Protein AF-A0A1B6MJL2-F1 (afdb_monomer_lite)

Sequence (147 aa):
KLTWITDMADVYVTDCSVHLECLQKFVDDYKNCNVEVVRLCEKICDTPLIDIPLHDPFMLKELVHAMADYRYSTTKQLVEYYNQIFKYLVVVYEGFETNMSAMKTHWLLYVEKMDRLVEEAFRLCVKCSLQRLLEHLVGDGTAGPTP

Secondary structure (DSSP, 8-state):
--HHHHHHHHHHHHHHHHHHHHHHHHHHHHHHHHHHHHHHHHHHHT--S-----SS---HHHHHHHHHHHHHHHHHHHHHHHHHHHHHHHHHHHHHHTTHHHHHHHHHHHHHHHHHHHHHHHHHHHHHHHHHHHHHHH--S------

Foldseek 3Di:
DCVVVVVVVVVVVVVVVVVVVLVVVLVVLLVVLVVLLLVLLVVLLVQALADQPPPDDDDPVRRVVVSVVSNVVSVVVNVVSVVSNVVSLVSNCVSCVVVCVVCVVVNVVVVVVSVVSNVVSNVSNHVVNVVVVVCVVVDPVPPDPDD

Organism: NCBI:txid36148

pLDDT: mean 88.63, std 13.62, range [41.16, 98.56]

Structure (mmCIF, N/CA/C/O backbone):
data_AF-A0A1B6MJL2-F1
#
_entry.id   AF-A0A1B6MJL2-F1
#
loop_
_atom_site.group_PDB
_atom_site.id
_atom_site.type_symbol
_atom_site.label_atom_id
_atom_site.label_alt_id
_atom_site.label_comp_id
_atom_site.label_asym_id
_atom_site.label_entity_id
_atom_site.label_seq_id
_atom_site.pdbx_PDB_ins_code
_atom_site.Cartn_x
_atom_site.Cartn_y
_atom_site.Cartn_z
_atom_site.occupancy
_atom_site.B_iso_or_equiv
_atom_site.auth_seq_id
_atom_site.auth_comp_id
_atom_site.auth_asym_id
_atom_site.auth_atom_id
_atom_site.pdbx_PDB_model_num
ATOM 1 N N . LYS A 1 1 ? 40.174 -10.943 -43.970 1.00 44.59 1 LYS A N 1
ATOM 2 C CA . LYS A 1 1 ? 39.721 -9.550 -43.730 1.00 44.59 1 LYS A CA 1
ATOM 3 C C . LYS A 1 1 ? 38.207 -9.568 -43.540 1.00 44.59 1 LYS A C 1
ATOM 5 O O . LYS A 1 1 ? 37.500 -9.599 -44.534 1.00 44.59 1 LYS A O 1
ATOM 10 N N . LEU A 1 2 ? 37.746 -9.646 -42.288 1.00 47.28 2 LEU A N 1
ATOM 11 C CA . LEU A 1 2 ? 36.332 -9.502 -41.887 1.00 47.28 2 LEU A CA 1
ATOM 12 C C . LEU A 1 2 ? 36.188 -9.152 -40.386 1.00 47.28 2 LEU A C 1
ATOM 14 O O . LEU A 1 2 ? 35.103 -9.239 -39.839 1.00 47.28 2 LEU A O 1
ATOM 18 N N . THR A 1 3 ? 37.273 -8.739 -39.721 1.00 53.91 3 THR A N 1
ATOM 19 C CA . THR A 1 3 ? 37.329 -8.499 -38.267 1.00 53.91 3 THR A CA 1
ATOM 20 C C . THR A 1 3 ? 36.527 -7.275 -37.814 1.00 53.91 3 THR A C 1
ATOM 22 O O . THR A 1 3 ? 35.902 -7.320 -36.769 1.00 53.91 3 THR A O 1
ATOM 25 N N . TRP A 1 4 ? 36.420 -6.232 -38.644 1.00 54.72 4 TRP A N 1
ATOM 26 C CA . TRP A 1 4 ? 35.664 -5.013 -38.309 1.00 54.72 4 TRP A CA 1
ATOM 27 C C . TRP A 1 4 ? 34.157 -5.223 -38.104 1.00 54.72 4 TRP A C 1
ATOM 29 O O . TRP A 1 4 ? 33.531 -4.457 -37.381 1.00 54.72 4 TRP A O 1
ATOM 39 N N . ILE A 1 5 ? 33.565 -6.227 -38.756 1.00 61.16 5 ILE A N 1
ATOM 40 C CA . ILE A 1 5 ? 32.131 -6.523 -38.618 1.00 61.16 5 ILE A CA 1
ATOM 41 C C . ILE A 1 5 ? 31.890 -7.342 -37.346 1.00 61.16 5 ILE A C 1
ATOM 43 O O . ILE A 1 5 ? 30.883 -7.134 -36.679 1.00 61.16 5 ILE A O 1
ATOM 47 N N . THR A 1 6 ? 32.828 -8.220 -36.983 1.00 63.03 6 THR A N 1
ATOM 48 C CA . THR A 1 6 ? 32.760 -9.024 -35.758 1.00 63.03 6 THR A CA 1
ATOM 49 C C . THR A 1 6 ? 32.986 -8.170 -34.512 1.00 63.03 6 THR A C 1
ATOM 51 O O . THR A 1 6 ? 32.180 -8.241 -33.596 1.00 63.03 6 THR A O 1
ATOM 54 N N . ASP A 1 7 ? 33.982 -7.277 -34.522 1.00 68.25 7 ASP A N 1
ATOM 55 C CA . ASP A 1 7 ? 34.266 -6.388 -33.384 1.00 68.25 7 ASP A CA 1
ATOM 56 C C . ASP A 1 7 ? 33.087 -5.430 -33.106 1.00 68.25 7 ASP A C 1
ATOM 58 O O . ASP A 1 7 ? 32.719 -5.188 -31.959 1.00 68.25 7 ASP A O 1
ATOM 62 N N . MET A 1 8 ? 32.438 -4.919 -34.160 1.00 74.44 8 MET A N 1
ATOM 63 C CA . MET A 1 8 ? 31.222 -4.102 -34.033 1.00 74.44 8 MET A CA 1
ATOM 64 C C . MET A 1 8 ? 30.004 -4.918 -33.576 1.00 74.44 8 MET A C 1
ATOM 66 O O . MET A 1 8 ? 29.163 -4.401 -32.841 1.00 74.44 8 MET A O 1
ATOM 70 N N . ALA A 1 9 ? 29.899 -6.182 -33.994 1.00 81.50 9 ALA A N 1
ATOM 71 C CA . ALA A 1 9 ? 28.837 -7.077 -33.547 1.00 81.50 9 ALA A CA 1
ATOM 72 C C . ALA A 1 9 ? 28.992 -7.443 -32.062 1.00 81.50 9 ALA A C 1
ATOM 74 O O . ALA A 1 9 ? 28.003 -7.413 -31.336 1.00 81.50 9 ALA A O 1
ATOM 75 N N . ASP A 1 10 ? 30.211 -7.707 -31.592 1.00 84.25 10 ASP A N 1
ATOM 76 C CA . ASP A 1 10 ? 30.486 -8.033 -30.188 1.00 84.25 10 ASP A CA 1
ATOM 77 C C . ASP A 1 10 ? 30.196 -6.843 -29.263 1.00 84.25 10 ASP A C 1
ATOM 79 O O . ASP A 1 10 ? 29.585 -7.006 -28.202 1.00 84.25 10 ASP A O 1
ATOM 83 N N . VAL A 1 11 ? 30.553 -5.624 -29.689 1.00 85.75 11 VAL A N 1
ATOM 84 C CA . VAL A 1 11 ? 30.189 -4.388 -28.976 1.00 85.75 11 VAL A CA 1
ATOM 85 C C . VAL A 1 11 ? 28.670 -4.218 -28.919 1.00 85.75 11 VAL A C 1
ATOM 87 O O . VAL A 1 11 ? 28.133 -3.944 -27.849 1.00 85.75 11 VAL A O 1
ATOM 90 N N . TYR A 1 12 ? 27.962 -4.440 -30.030 1.00 86.75 12 TYR A N 1
ATOM 91 C CA . TYR A 1 12 ? 26.499 -4.357 -30.066 1.00 86.75 12 TYR A CA 1
ATOM 92 C C . TYR A 1 12 ? 25.822 -5.402 -29.166 1.00 86.75 12 TYR A C 1
ATOM 94 O O . TYR A 1 12 ? 24.888 -5.077 -28.435 1.00 86.75 12 TYR A O 1
ATOM 102 N N . VAL A 1 13 ? 26.297 -6.651 -29.181 1.00 90.25 13 VAL A N 1
ATOM 103 C CA . VAL A 1 13 ? 25.781 -7.724 -28.315 1.00 90.25 13 VAL A CA 1
ATOM 104 C C . VAL A 1 13 ? 26.014 -7.390 -26.843 1.00 90.25 13 VAL A C 1
ATOM 106 O O . VAL A 1 13 ? 25.126 -7.609 -26.016 1.00 90.25 13 VAL A O 1
ATOM 109 N N . THR A 1 14 ? 27.175 -6.824 -26.514 1.00 91.81 14 THR A N 1
ATOM 110 C CA . THR A 1 14 ? 27.494 -6.386 -25.150 1.00 91.81 14 THR A CA 1
ATOM 111 C C . THR A 1 14 ? 26.552 -5.269 -24.698 1.00 91.81 14 THR A C 1
ATOM 113 O O . THR A 1 14 ? 25.956 -5.371 -23.629 1.00 91.81 14 THR A O 1
ATOM 116 N N . ASP A 1 15 ? 26.342 -4.250 -25.531 1.00 91.31 15 ASP A N 1
ATOM 117 C CA . ASP A 1 15 ? 25.438 -3.128 -25.245 1.00 91.31 15 ASP A CA 1
ATOM 118 C C . ASP A 1 15 ? 23.978 -3.587 -25.062 1.00 91.31 15 ASP A C 1
ATOM 120 O O . ASP A 1 15 ? 23.309 -3.239 -24.086 1.00 91.31 15 ASP A O 1
ATOM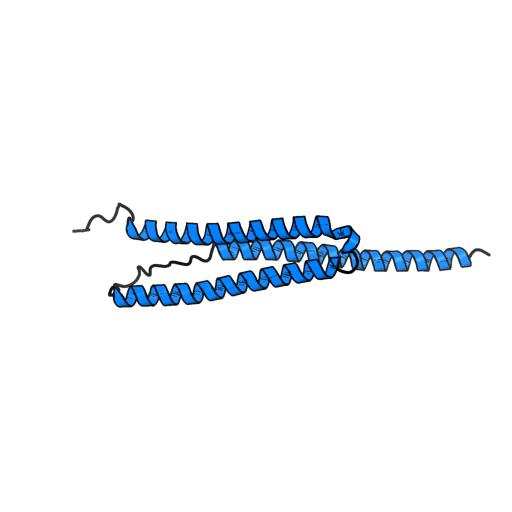 124 N N . CYS A 1 16 ? 23.504 -4.487 -25.930 1.00 92.50 16 CYS A N 1
ATOM 125 C CA . CYS A 1 16 ? 22.192 -5.117 -25.778 1.00 92.50 16 CYS A CA 1
ATOM 126 C C . CYS A 1 16 ? 22.074 -5.904 -24.467 1.00 92.50 16 CYS A C 1
ATOM 128 O O . CYS A 1 16 ? 21.019 -5.882 -23.832 1.00 92.50 16 CYS A O 1
ATOM 130 N N . SER A 1 17 ? 23.141 -6.593 -24.057 1.00 93.44 17 SER A N 1
ATOM 131 C CA . SER A 1 17 ? 23.157 -7.366 -22.812 1.00 93.44 17 SER A CA 1
ATOM 132 C C . SER A 1 17 ? 23.038 -6.448 -21.595 1.00 93.44 17 SER A C 1
ATOM 134 O O . SER A 1 17 ? 22.220 -6.711 -20.718 1.00 93.44 17 SER A O 1
ATOM 136 N N . VAL A 1 18 ? 23.756 -5.320 -21.584 1.00 93.88 18 VAL A N 1
ATOM 137 C CA . VAL A 1 18 ? 23.658 -4.307 -20.518 1.00 93.88 18 VAL A CA 1
ATOM 138 C C . VAL A 1 18 ? 22.243 -3.732 -20.436 1.00 93.88 18 VAL A C 1
ATOM 140 O O . VAL A 1 18 ? 21.663 -3.646 -19.353 1.00 93.88 18 VAL A O 1
ATOM 143 N N . HIS A 1 19 ? 21.641 -3.387 -21.576 1.00 91.31 19 HIS A N 1
ATOM 144 C CA . HIS A 1 19 ? 20.259 -2.910 -21.604 1.00 91.31 19 HIS A CA 1
ATOM 145 C C . HIS A 1 19 ? 19.261 -3.953 -21.091 1.00 91.31 19 HIS A C 1
ATOM 147 O O . HIS A 1 19 ? 18.326 -3.602 -20.366 1.00 91.31 19 HIS A O 1
ATOM 153 N N . LEU A 1 20 ? 19.466 -5.229 -21.429 1.00 93.94 20 LEU A N 1
ATOM 154 C CA . LEU A 1 20 ? 18.629 -6.322 -20.947 1.00 93.94 20 LEU A CA 1
ATOM 155 C C . LEU A 1 20 ? 18.757 -6.505 -19.430 1.00 93.94 20 LEU A C 1
ATOM 157 O O . LEU A 1 20 ? 17.742 -6.674 -18.758 1.00 93.94 20 LEU A O 1
ATOM 161 N N . GLU A 1 21 ? 19.968 -6.419 -18.879 1.00 94.81 21 GLU A N 1
ATOM 162 C CA . GLU A 1 21 ? 20.204 -6.480 -17.432 1.00 94.81 21 GLU A CA 1
ATOM 163 C C . GLU A 1 21 ? 19.521 -5.321 -16.693 1.00 94.81 21 GLU A C 1
ATOM 165 O O . GLU A 1 21 ? 18.851 -5.537 -15.679 1.00 94.81 21 GLU A O 1
ATOM 170 N N . CYS A 1 22 ? 19.619 -4.097 -17.222 1.00 91.38 22 CYS A N 1
ATOM 171 C CA . CYS A 1 22 ? 18.916 -2.938 -16.671 1.00 91.38 22 CYS A CA 1
ATOM 172 C C . CYS A 1 22 ? 17.394 -3.132 -16.682 1.00 91.38 22 CYS A C 1
ATOM 174 O O . CYS A 1 22 ? 16.728 -2.859 -15.680 1.00 91.38 22 CYS A O 1
ATOM 176 N N . LEU A 1 23 ? 16.842 -3.622 -17.797 1.00 91.81 23 LEU A N 1
ATOM 177 C CA . LEU A 1 23 ? 15.412 -3.894 -17.920 1.00 91.81 23 LEU A CA 1
ATOM 178 C C . LEU A 1 23 ? 14.964 -4.991 -16.950 1.00 91.81 23 LEU A C 1
ATOM 180 O O . LEU A 1 23 ? 13.937 -4.837 -16.293 1.00 91.81 23 LEU A O 1
ATOM 184 N N . GLN A 1 24 ? 15.729 -6.077 -16.843 1.00 95.25 24 GLN A N 1
ATOM 185 C CA . GLN A 1 24 ? 15.430 -7.184 -15.940 1.00 95.25 24 GLN A CA 1
ATOM 186 C C . GLN A 1 24 ? 15.365 -6.697 -14.492 1.00 95.25 24 GLN A C 1
ATOM 188 O O . GLN A 1 24 ? 14.366 -6.932 -13.813 1.00 95.25 24 GLN A O 1
ATOM 193 N N . LYS A 1 25 ? 16.373 -5.933 -14.054 1.00 94.50 25 LYS A N 1
ATOM 194 C CA . LYS A 1 25 ? 16.395 -5.338 -12.716 1.00 94.50 25 LYS A CA 1
ATOM 195 C C . LYS A 1 25 ? 15.166 -4.465 -12.464 1.00 94.50 25 LYS A C 1
ATOM 197 O O . LYS A 1 25 ? 14.512 -4.616 -11.439 1.00 94.50 25 LYS A O 1
ATOM 202 N N . PHE A 1 26 ? 14.818 -3.596 -13.413 1.00 93.25 26 PHE A N 1
ATOM 203 C CA . PHE A 1 26 ? 13.639 -2.744 -13.283 1.00 93.25 26 PHE A CA 1
ATOM 204 C C . PHE A 1 26 ? 12.339 -3.555 -13.169 1.00 93.25 26 PHE A C 1
ATOM 206 O O . PHE A 1 26 ? 11.492 -3.259 -12.328 1.00 93.25 26 PHE A O 1
ATOM 213 N N . VAL A 1 27 ? 12.175 -4.594 -13.991 1.00 95.25 27 VAL A N 1
ATOM 214 C CA . VAL A 1 27 ? 10.997 -5.471 -13.946 1.00 95.25 27 VAL A CA 1
ATOM 215 C C . VAL A 1 27 ? 10.895 -6.195 -12.603 1.00 95.25 27 VAL A C 1
ATOM 217 O O . VAL A 1 27 ? 9.788 -6.348 -12.078 1.00 95.25 27 VAL A O 1
ATOM 220 N N . ASP A 1 28 ? 12.021 -6.630 -12.045 1.00 96.88 28 ASP A N 1
ATOM 221 C CA . ASP A 1 28 ? 12.059 -7.287 -10.741 1.00 96.88 28 ASP A CA 1
ATOM 222 C C . ASP A 1 28 ? 11.715 -6.306 -9.613 1.00 96.88 28 ASP A C 1
ATOM 224 O O . ASP A 1 28 ? 10.841 -6.605 -8.797 1.00 96.88 28 ASP A O 1
ATOM 228 N N . ASP A 1 29 ? 12.296 -5.104 -9.618 1.00 95.69 29 ASP A N 1
ATOM 229 C CA . ASP A 1 29 ? 11.982 -4.042 -8.654 1.00 95.69 29 ASP A CA 1
ATOM 230 C C . ASP A 1 29 ? 10.497 -3.650 -8.721 1.00 95.69 29 ASP A C 1
ATOM 232 O O . ASP A 1 29 ? 9.819 -3.586 -7.692 1.00 95.69 29 ASP A O 1
ATOM 236 N N . TYR A 1 30 ? 9.953 -3.482 -9.931 1.00 96.44 30 TYR A N 1
ATOM 237 C CA . TYR A 1 30 ? 8.532 -3.226 -10.158 1.00 96.44 30 TYR A CA 1
ATOM 238 C C . TYR A 1 30 ? 7.656 -4.320 -9.539 1.00 96.44 30 TYR A C 1
ATOM 240 O O . TYR A 1 30 ? 6.730 -4.026 -8.779 1.00 96.44 30 TYR A O 1
ATOM 248 N N . LYS A 1 31 ? 7.930 -5.594 -9.837 1.00 97.44 31 LYS A N 1
ATOM 249 C CA . LYS A 1 31 ? 7.148 -6.722 -9.303 1.00 97.44 31 LYS A CA 1
ATOM 250 C C . LYS A 1 31 ? 7.229 -6.794 -7.782 1.00 97.44 31 LYS A C 1
ATOM 252 O O . LYS A 1 31 ? 6.196 -6.966 -7.136 1.00 97.44 31 LYS A O 1
ATOM 257 N N . ASN A 1 32 ? 8.420 -6.616 -7.220 1.00 97.88 32 ASN A N 1
ATOM 258 C CA . ASN A 1 32 ? 8.634 -6.643 -5.777 1.00 97.88 32 ASN A CA 1
ATOM 259 C C . ASN A 1 32 ? 7.864 -5.517 -5.077 1.00 97.88 32 ASN A C 1
ATOM 261 O O . ASN A 1 32 ? 7.161 -5.781 -4.104 1.00 97.88 32 ASN A O 1
ATOM 265 N N . CYS A 1 33 ? 7.899 -4.294 -5.617 1.00 97.88 33 CYS A N 1
ATOM 266 C CA . CYS A 1 33 ? 7.110 -3.174 -5.096 1.00 97.88 33 CYS A CA 1
ATOM 267 C C . CYS A 1 33 ? 5.610 -3.502 -5.069 1.00 97.88 33 CYS A C 1
ATOM 269 O O . CYS A 1 33 ? 4.945 -3.268 -4.065 1.00 97.88 33 CYS A O 1
ATOM 271 N N . ASN A 1 34 ? 5.076 -4.092 -6.143 1.00 97.69 34 ASN A N 1
ATOM 272 C CA . ASN A 1 34 ? 3.663 -4.478 -6.210 1.00 97.69 34 ASN A CA 1
ATOM 273 C C . ASN A 1 34 ? 3.278 -5.510 -5.141 1.00 97.69 34 ASN A C 1
ATOM 275 O O . ASN A 1 34 ? 2.231 -5.380 -4.509 1.00 97.69 34 ASN A O 1
ATOM 279 N N . VAL A 1 35 ? 4.115 -6.531 -4.940 1.00 98.19 35 VAL A N 1
ATOM 280 C CA . VAL A 1 35 ? 3.887 -7.564 -3.919 1.00 98.19 35 VAL A CA 1
ATOM 281 C C . VAL A 1 35 ? 3.897 -6.953 -2.519 1.00 98.19 35 VAL A C 1
ATOM 283 O O . VAL A 1 35 ? 3.001 -7.232 -1.724 1.00 98.19 35 VAL A O 1
ATOM 286 N N . GLU A 1 36 ? 4.859 -6.078 -2.225 1.00 98.38 36 GLU A N 1
ATOM 287 C CA . GLU A 1 36 ? 4.944 -5.433 -0.913 1.00 98.38 36 GLU A CA 1
ATOM 288 C C . GLU A 1 36 ? 3.777 -4.471 -0.653 1.00 98.38 36 GLU A C 1
ATOM 290 O O . GLU A 1 36 ? 3.263 -4.428 0.465 1.00 98.38 36 GLU A O 1
ATOM 295 N N . VAL A 1 37 ? 3.274 -3.768 -1.675 1.00 98.44 37 VAL A N 1
ATOM 296 C CA . VAL A 1 37 ? 2.056 -2.949 -1.546 1.00 98.44 37 VAL A CA 1
ATOM 297 C C . VAL A 1 37 ? 0.849 -3.808 -1.167 1.00 98.44 37 VAL A C 1
ATOM 299 O O . VAL A 1 37 ? 0.127 -3.457 -0.233 1.00 98.44 37 VAL A O 1
ATOM 302 N N . VAL A 1 38 ? 0.639 -4.947 -1.838 1.00 98.25 38 VAL A N 1
ATOM 303 C CA . VAL A 1 38 ? -0.457 -5.875 -1.501 1.00 98.25 38 VAL A CA 1
ATOM 304 C C . VAL A 1 38 ? -0.308 -6.385 -0.069 1.00 98.25 38 VAL A C 1
ATOM 306 O O . VAL A 1 38 ? -1.261 -6.330 0.704 1.00 98.25 38 VAL A O 1
ATOM 309 N N . ARG A 1 39 ? 0.904 -6.782 0.326 1.00 98.38 39 ARG A N 1
ATOM 310 C CA . ARG A 1 39 ? 1.195 -7.251 1.685 1.00 98.38 39 ARG A CA 1
ATOM 311 C C . ARG A 1 39 ? 0.927 -6.185 2.752 1.00 98.38 39 ARG A C 1
ATOM 313 O O . ARG A 1 39 ? 0.479 -6.500 3.853 1.00 98.38 39 ARG A O 1
ATOM 320 N N . LEU A 1 40 ? 1.222 -4.919 2.465 1.00 98.56 40 LEU A N 1
ATOM 321 C CA . LEU A 1 40 ? 0.900 -3.807 3.362 1.00 98.56 40 LEU A CA 1
ATOM 322 C C . LEU A 1 40 ? -0.611 -3.565 3.442 1.00 98.56 40 LEU A C 1
ATOM 324 O O . LEU A 1 40 ? -1.114 -3.294 4.529 1.00 98.56 40 LEU A O 1
ATOM 328 N N . CYS A 1 41 ? -1.340 -3.724 2.337 1.00 98.50 41 CYS A N 1
ATOM 329 C CA . CYS A 1 41 ? -2.802 -3.659 2.332 1.00 98.50 41 CYS A CA 1
ATOM 330 C C . CYS A 1 41 ? -3.428 -4.776 3.181 1.00 98.50 41 CYS A C 1
ATOM 332 O O . CYS A 1 41 ? -4.325 -4.506 3.974 1.00 98.50 41 CYS A O 1
ATOM 334 N N . GLU A 1 42 ? -2.912 -6.005 3.099 1.00 97.94 42 GLU A N 1
ATOM 335 C CA . GLU A 1 42 ? -3.328 -7.109 3.979 1.00 97.94 42 GLU A CA 1
ATOM 336 C C . GLU A 1 42 ? -3.087 -6.766 5.457 1.00 97.94 42 GLU A C 1
ATOM 338 O O . GLU A 1 42 ? -3.995 -6.882 6.278 1.00 97.94 42 GLU A O 1
ATOM 343 N N . LYS A 1 43 ? -1.908 -6.226 5.795 1.00 98.12 43 LYS A N 1
ATOM 344 C CA . LYS A 1 43 ? -1.622 -5.761 7.164 1.00 98.12 43 LYS A CA 1
ATOM 345 C C . LYS A 1 43 ? -2.583 -4.666 7.627 1.00 98.12 43 LYS A C 1
ATOM 347 O O . LYS A 1 43 ? -2.974 -4.671 8.791 1.00 98.12 43 LYS A O 1
ATOM 352 N N . ILE A 1 44 ? -2.966 -3.733 6.751 1.00 98.38 44 ILE A N 1
ATOM 353 C CA . ILE A 1 44 ? -3.970 -2.703 7.064 1.00 98.38 44 ILE A CA 1
ATOM 354 C C . ILE A 1 44 ? -5.305 -3.367 7.426 1.00 98.38 44 ILE A C 1
ATOM 356 O O . ILE A 1 44 ? -5.868 -3.041 8.471 1.00 98.38 44 ILE A O 1
ATOM 360 N N . CYS A 1 45 ? -5.779 -4.329 6.624 1.00 96.75 45 CYS A N 1
ATOM 361 C CA . CYS A 1 45 ? -7.006 -5.085 6.904 1.00 96.75 45 CYS A CA 1
ATOM 362 C C . CYS A 1 45 ? -6.971 -5.779 8.275 1.00 96.75 45 CYS A C 1
ATOM 364 O O . CYS A 1 45 ? -7.973 -5.772 8.995 1.00 96.75 45 CYS A O 1
ATOM 366 N N . ASP A 1 46 ? -5.816 -6.338 8.641 1.00 95.50 46 ASP A N 1
ATOM 367 C CA . ASP A 1 46 ? -5.614 -7.105 9.874 1.00 95.50 46 ASP A CA 1
ATOM 368 C C . ASP A 1 46 ? -5.344 -6.240 11.117 1.00 95.50 46 ASP A C 1
ATOM 370 O O . ASP A 1 46 ? -5.214 -6.771 12.222 1.00 95.50 46 ASP A O 1
ATOM 374 N N . THR A 1 47 ? -5.288 -4.913 10.970 1.00 96.00 47 THR A N 1
ATOM 375 C CA . THR A 1 47 ? -5.013 -3.976 12.067 1.00 96.00 47 THR A CA 1
ATOM 376 C C . THR A 1 47 ? -6.301 -3.240 12.479 1.00 96.00 47 THR A C 1
ATOM 378 O O . THR A 1 47 ? -6.566 -2.142 11.987 1.00 96.00 47 THR A O 1
ATOM 381 N N . PRO A 1 48 ? -7.144 -3.810 13.360 1.00 92.38 48 PRO A N 1
ATOM 382 C CA . PRO A 1 48 ? -8.404 -3.191 13.773 1.00 92.38 48 PRO A CA 1
ATOM 383 C C . PRO A 1 48 ? -8.174 -1.935 14.628 1.00 92.38 48 PRO A C 1
ATOM 385 O O . PRO A 1 48 ? -7.272 -1.866 15.454 1.00 92.38 48 PRO A O 1
ATOM 388 N N . LEU A 1 49 ? -9.058 -0.952 14.505 1.00 92.75 49 LEU A N 1
ATOM 389 C CA . LEU A 1 49 ? -9.051 0.284 15.296 1.00 92.75 49 LEU A CA 1
ATOM 390 C C . LEU A 1 49 ? -9.688 0.132 16.684 1.00 92.75 49 LEU A C 1
ATOM 392 O O . LEU A 1 49 ? -9.634 1.066 17.487 1.00 92.75 49 LEU A O 1
ATOM 396 N N . ILE A 1 50 ? -10.340 -1.003 16.939 1.00 90.06 50 ILE A N 1
ATOM 397 C CA . ILE A 1 50 ? -11.078 -1.283 18.169 1.00 90.06 50 ILE A CA 1
ATOM 398 C C . ILE A 1 50 ? -10.637 -2.642 18.699 1.00 90.06 50 ILE A C 1
ATOM 400 O O . ILE A 1 50 ? -10.741 -3.646 17.994 1.00 90.06 50 ILE A O 1
ATOM 404 N N . ASP A 1 51 ? -10.203 -2.641 19.952 1.00 84.69 51 ASP A N 1
ATOM 405 C CA . ASP A 1 51 ? -9.953 -3.827 20.757 1.00 84.69 51 ASP A CA 1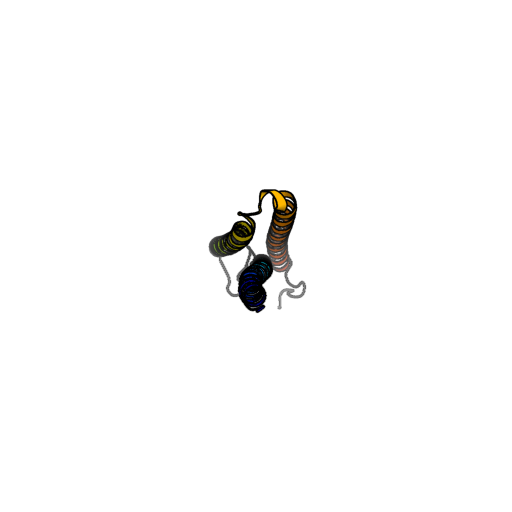
ATOM 406 C C . ASP A 1 51 ? -10.509 -3.569 22.161 1.00 84.69 51 ASP A C 1
ATOM 408 O O . ASP A 1 51 ? -10.314 -2.483 22.720 1.00 84.69 51 ASP A O 1
ATOM 412 N N . ILE A 1 52 ? -11.275 -4.522 22.687 1.00 82.38 52 ILE A N 1
ATOM 413 C CA . ILE A 1 52 ? -11.881 -4.430 24.015 1.00 82.38 52 ILE A CA 1
ATOM 414 C C . ILE A 1 52 ? -11.193 -5.486 24.876 1.00 82.38 52 ILE A C 1
ATOM 416 O O . ILE A 1 52 ? -11.452 -6.676 24.696 1.00 82.38 52 ILE A O 1
ATOM 420 N N . PRO A 1 53 ? -10.323 -5.087 25.818 1.00 74.81 53 PRO A N 1
ATOM 421 C CA . PRO A 1 53 ? -9.670 -6.041 26.696 1.00 74.81 53 PRO A CA 1
ATOM 422 C C . PRO A 1 53 ? -10.719 -6.676 27.619 1.00 74.81 53 PRO A C 1
ATOM 424 O O . PRO A 1 53 ? -11.233 -6.035 28.530 1.00 74.81 53 PRO A O 1
ATOM 427 N N . LEU A 1 54 ? -11.049 -7.946 27.372 1.00 70.31 54 LEU A N 1
ATOM 428 C CA . LEU A 1 54 ? -12.004 -8.728 28.173 1.00 70.31 54 LEU A CA 1
ATOM 429 C C . LEU A 1 54 ? -11.365 -9.397 29.402 1.00 70.31 54 LEU A C 1
ATOM 431 O O . LEU A 1 54 ? -12.043 -10.100 30.146 1.00 70.31 54 LEU A O 1
ATOM 435 N N . HIS A 1 55 ? -10.054 -9.233 29.586 1.00 71.19 55 HIS A N 1
ATOM 436 C CA . HIS A 1 55 ? -9.280 -10.049 30.519 1.00 71.19 55 HIS A CA 1
ATOM 437 C C . HIS A 1 55 ? -9.413 -9.610 31.985 1.00 71.19 55 HIS A C 1
ATOM 439 O O . HIS A 1 55 ? -9.246 -10.441 32.875 1.00 71.19 55 HIS A O 1
ATOM 445 N N . ASP A 1 56 ? -9.747 -8.338 32.226 1.00 68.50 56 ASP A N 1
ATOM 446 C CA . ASP A 1 56 ? -9.867 -7.751 33.559 1.00 68.50 56 ASP A CA 1
ATOM 447 C C . ASP A 1 56 ? -11.140 -6.894 33.670 1.00 68.50 56 ASP A C 1
ATOM 449 O O . ASP A 1 56 ? -11.570 -6.283 32.688 1.00 68.50 56 ASP A O 1
ATOM 453 N N . PRO A 1 57 ? -11.771 -6.817 34.854 1.00 73.94 57 PRO A N 1
ATOM 454 C CA . PRO A 1 57 ? -12.871 -5.892 35.085 1.00 73.94 57 PRO A CA 1
ATOM 455 C C . PRO A 1 57 ? -12.353 -4.448 35.054 1.00 73.94 57 PRO A C 1
ATOM 457 O O . PRO A 1 57 ? -11.604 -4.027 35.932 1.00 73.94 57 PRO A O 1
ATOM 460 N N . PHE A 1 58 ? -12.786 -3.676 34.058 1.00 77.00 58 PHE A N 1
ATOM 461 C CA . PHE A 1 58 ? -12.457 -2.256 33.934 1.00 77.00 58 PHE A CA 1
ATOM 462 C C . PHE A 1 58 ? -13.564 -1.370 34.497 1.00 77.00 58 PHE A C 1
ATOM 464 O O . PHE A 1 58 ? -14.753 -1.591 34.243 1.00 77.00 58 PHE A O 1
ATOM 471 N N . MET A 1 59 ? -13.184 -0.275 35.156 1.00 86.00 59 MET A N 1
ATOM 472 C CA . MET A 1 59 ? -14.104 0.851 35.300 1.00 86.00 59 MET A CA 1
ATOM 473 C C . MET A 1 59 ? -14.310 1.513 33.933 1.00 86.00 59 MET A C 1
ATOM 475 O O . MET A 1 59 ? -13.374 1.636 33.144 1.00 86.00 59 MET A O 1
ATOM 479 N N . LEU A 1 60 ? -15.514 2.029 33.658 1.00 84.44 60 LEU A N 1
ATOM 480 C CA . LEU A 1 60 ? -15.841 2.633 32.355 1.00 84.44 60 LEU A CA 1
ATOM 481 C C . LEU A 1 60 ? -14.813 3.689 31.903 1.00 84.44 60 LEU A C 1
ATOM 483 O O . LEU A 1 60 ? -14.447 3.750 30.732 1.00 84.44 60 LEU A O 1
ATOM 487 N N . LYS A 1 61 ? -14.321 4.511 3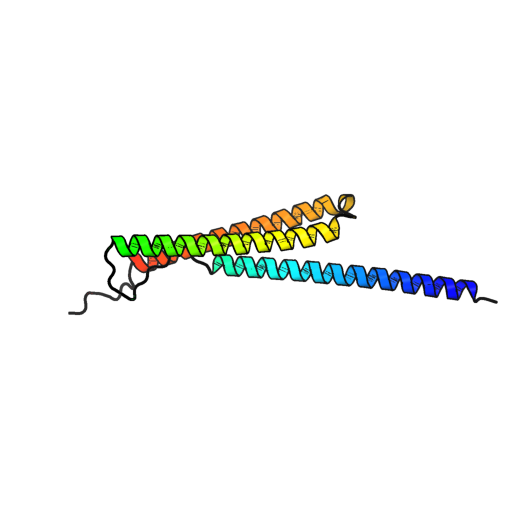2.838 1.00 88.25 61 LYS A N 1
ATOM 488 C CA . LYS A 1 61 ? -13.312 5.542 32.554 1.00 88.25 61 LYS A CA 1
ATOM 489 C C . LYS A 1 61 ? -11.972 4.946 32.101 1.00 88.25 61 LYS A C 1
ATOM 491 O O . LYS A 1 61 ? -11.335 5.509 31.216 1.00 88.25 61 LYS A O 1
ATOM 496 N N . GLU A 1 62 ? -11.558 3.836 32.702 1.00 88.81 62 GLU A N 1
ATOM 497 C CA . GLU A 1 62 ? -10.306 3.141 32.381 1.00 88.81 62 GLU A CA 1
ATOM 498 C C . GLU A 1 62 ? -10.407 2.461 31.018 1.00 88.81 62 GLU A C 1
ATOM 500 O O . GLU A 1 62 ? -9.501 2.599 30.202 1.00 88.81 62 GLU A O 1
ATOM 505 N N . LEU A 1 63 ? -11.554 1.839 30.725 1.00 85.56 63 LEU A N 1
ATOM 506 C CA . LEU A 1 63 ? -11.828 1.237 29.422 1.00 85.56 63 LEU A CA 1
ATOM 507 C C . LEU A 1 63 ? -11.769 2.273 28.291 1.00 85.56 63 LEU A C 1
ATOM 509 O O . LEU A 1 63 ? -11.092 2.058 27.290 1.00 85.56 63 LEU A O 1
ATOM 513 N N . VAL A 1 64 ? -12.434 3.426 28.452 1.00 89.06 64 VAL A N 1
ATOM 514 C CA . VAL A 1 64 ? -12.400 4.495 27.437 1.00 89.06 64 VAL A CA 1
ATOM 515 C C . VAL A 1 64 ? -10.972 4.985 27.197 1.00 89.06 64 VAL A C 1
ATOM 517 O O . VAL A 1 64 ? -10.603 5.246 26.051 1.00 89.06 64 VAL A O 1
ATOM 520 N N . HIS A 1 65 ? -10.167 5.103 28.255 1.00 90.94 65 HIS A N 1
ATOM 521 C CA . HIS A 1 65 ? -8.774 5.518 28.127 1.00 90.94 65 HIS A CA 1
ATOM 522 C C . HIS A 1 65 ? -7.936 4.468 27.387 1.00 90.94 65 HIS A C 1
ATOM 524 O O . HIS A 1 65 ? -7.294 4.808 26.395 1.00 90.94 65 HIS A O 1
ATOM 530 N N . ALA A 1 66 ? -8.034 3.194 27.779 1.00 89.31 66 ALA A N 1
ATOM 531 C CA . ALA A 1 66 ? -7.329 2.091 27.131 1.00 89.31 66 ALA A CA 1
ATOM 532 C C . ALA A 1 66 ? -7.6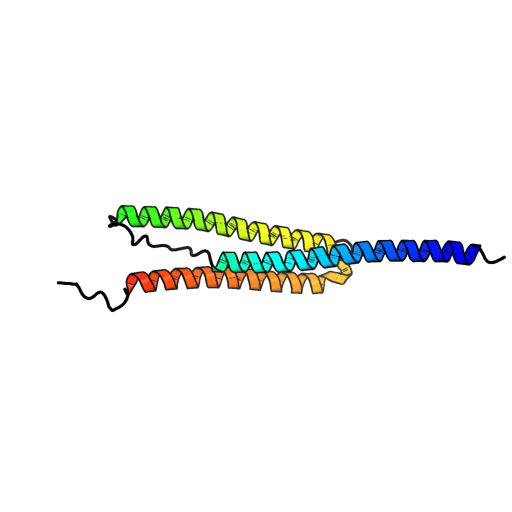83 1.969 25.637 1.00 89.31 66 ALA A C 1
ATOM 534 O O . ALA A 1 66 ? -6.799 1.842 24.793 1.00 89.31 66 ALA A O 1
ATOM 535 N N . MET A 1 67 ? -8.967 2.094 25.284 1.00 89.81 67 MET A N 1
ATOM 536 C CA . MET A 1 67 ? -9.414 2.081 23.886 1.00 89.81 67 MET A CA 1
ATOM 537 C C . MET A 1 67 ? -8.901 3.291 23.093 1.00 89.81 67 MET A C 1
ATOM 539 O O . MET A 1 67 ? -8.621 3.180 21.898 1.00 89.81 67 MET A O 1
ATOM 543 N N . ALA A 1 68 ? -8.792 4.461 23.728 1.00 92.44 68 ALA A N 1
ATOM 544 C CA . ALA A 1 68 ? -8.245 5.651 23.085 1.00 92.44 68 ALA A CA 1
ATOM 545 C C . ALA A 1 68 ? -6.744 5.493 22.799 1.00 92.44 68 ALA A C 1
ATOM 547 O O . ALA A 1 68 ? 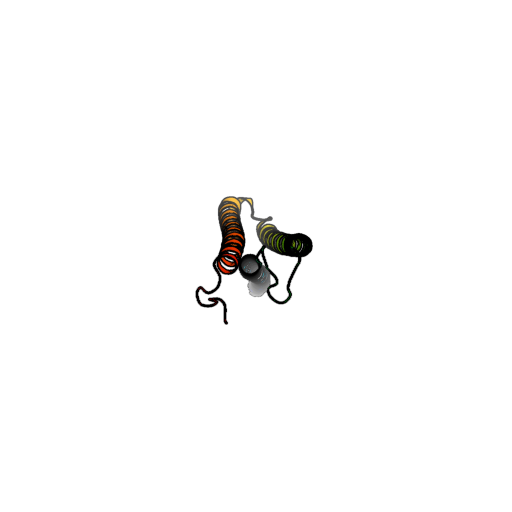-6.308 5.816 21.692 1.00 92.44 68 ALA A O 1
ATOM 548 N N . ASP A 1 69 ? -5.988 4.955 23.756 1.00 93.62 69 ASP A N 1
ATOM 549 C CA . ASP A 1 69 ? -4.554 4.692 23.618 1.00 93.62 69 ASP A CA 1
ATOM 550 C C . ASP A 1 69 ? -4.284 3.617 22.559 1.00 93.62 69 ASP A C 1
ATOM 552 O O . ASP A 1 69 ? -3.442 3.811 21.675 1.00 93.62 69 ASP A O 1
ATOM 556 N N . TYR A 1 70 ? -5.068 2.533 22.574 1.00 93.38 70 TYR A N 1
ATOM 557 C CA . TYR A 1 70 ? -5.045 1.507 21.535 1.00 93.38 70 TYR A CA 1
ATOM 558 C C . TYR A 1 70 ? -5.275 2.125 20.156 1.00 93.38 70 TYR A C 1
ATOM 560 O O . TYR A 1 70 ? -4.405 2.049 19.288 1.00 93.38 70 TYR A O 1
ATOM 568 N N . ARG A 1 71 ? -6.388 2.850 19.972 1.00 94.25 71 ARG A N 1
ATOM 569 C CA . ARG A 1 71 ? -6.713 3.501 18.697 1.00 94.25 71 ARG A CA 1
ATOM 570 C C . ARG A 1 71 ? -5.615 4.458 18.244 1.00 94.25 71 ARG A C 1
ATOM 572 O O . ARG A 1 71 ? -5.324 4.520 17.050 1.00 94.25 71 ARG A O 1
ATOM 579 N N . TYR A 1 72 ? -5.002 5.203 19.161 1.00 95.94 72 TYR A N 1
ATOM 580 C CA . TYR A 1 72 ? -3.898 6.104 18.839 1.00 95.94 72 TYR A CA 1
ATOM 581 C C . TYR A 1 72 ? -2.672 5.344 18.315 1.00 95.94 72 TYR A C 1
ATOM 583 O O . TYR A 1 72 ? -2.135 5.700 17.262 1.00 95.94 72 TYR A O 1
ATOM 591 N N . SER A 1 73 ? -2.252 4.283 19.010 1.00 96.12 73 SER A N 1
ATOM 592 C CA . SER A 1 73 ? -1.125 3.444 18.584 1.00 96.12 73 SER A CA 1
ATOM 593 C C . SER A 1 73 ? -1.388 2.755 17.240 1.00 96.12 73 SER A C 1
ATOM 595 O O . SER A 1 73 ? -0.562 2.857 16.331 1.00 96.12 73 SER A O 1
ATOM 597 N N . THR A 1 74 ? -2.578 2.182 17.056 1.00 96.44 74 THR A N 1
ATOM 598 C CA . THR A 1 74 ? -3.005 1.569 15.797 1.00 96.44 74 THR A CA 1
ATOM 599 C C . THR A 1 74 ? -3.038 2.581 14.655 1.00 96.44 74 THR A C 1
ATOM 601 O O . THR A 1 74 ? -2.538 2.310 13.566 1.00 96.44 74 THR A O 1
ATOM 604 N N . THR A 1 75 ? -3.560 3.787 14.888 1.00 96.81 75 THR A N 1
ATOM 605 C CA . THR A 1 75 ? -3.597 4.836 13.854 1.00 96.81 75 THR A CA 1
ATOM 606 C C . THR A 1 75 ? -2.187 5.203 13.392 1.00 96.81 75 THR A C 1
ATOM 608 O O . THR A 1 75 ? -1.953 5.347 12.195 1.00 96.81 75 THR A O 1
ATOM 611 N N . LYS A 1 76 ? -1.217 5.301 14.312 1.00 98.00 76 LYS A N 1
ATOM 612 C CA . LYS A 1 76 ? 0.191 5.519 13.940 1.00 98.00 76 LYS A CA 1
ATOM 613 C C . LYS A 1 76 ? 0.740 4.393 13.070 1.00 98.00 76 LYS A C 1
ATOM 615 O O . LYS A 1 76 ? 1.427 4.667 12.091 1.00 98.00 76 LYS A O 1
ATOM 620 N N . GLN A 1 77 ? 0.434 3.148 13.418 1.00 97.94 77 GLN A N 1
ATOM 621 C CA . GLN A 1 77 ? 0.867 1.980 12.656 1.00 97.94 77 GLN A CA 1
ATOM 622 C C . GLN A 1 77 ? 0.266 1.965 11.242 1.00 97.94 77 GLN A C 1
ATOM 624 O O . GLN A 1 77 ? 0.984 1.731 10.272 1.00 97.94 77 GLN A O 1
ATOM 629 N N . LEU A 1 78 ? -1.020 2.295 11.107 1.00 98.00 78 LEU A N 1
ATOM 630 C CA . LEU A 1 78 ? -1.693 2.419 9.812 1.00 98.00 78 LEU A CA 1
ATOM 631 C C . LEU A 1 78 ? -1.079 3.522 8.938 1.00 98.00 78 LEU A C 1
ATOM 633 O O . LEU A 1 78 ? -0.870 3.319 7.742 1.00 98.00 78 LEU A O 1
ATOM 637 N N . VAL A 1 79 ? -0.744 4.672 9.532 1.00 98.19 79 VAL A N 1
ATOM 638 C CA . VAL A 1 79 ? -0.038 5.761 8.836 1.00 98.19 79 VAL A CA 1
ATOM 639 C C . VAL A 1 79 ? 1.337 5.300 8.348 1.00 98.19 79 VAL A C 1
ATOM 641 O O . VAL A 1 79 ? 1.730 5.624 7.230 1.00 98.19 79 VAL A O 1
ATOM 644 N N . GLU A 1 80 ? 2.059 4.513 9.145 1.00 98.38 80 GLU A N 1
ATOM 645 C CA . GLU A 1 80 ? 3.355 3.965 8.741 1.00 98.38 80 GLU A CA 1
ATOM 646 C C . GLU A 1 80 ? 3.226 3.004 7.547 1.00 98.38 80 GLU A C 1
ATOM 648 O O . GLU A 1 80 ? 3.994 3.113 6.591 1.00 98.38 80 GLU A O 1
ATOM 653 N N . TYR A 1 81 ? 2.215 2.127 7.537 1.00 98.50 81 TYR A N 1
ATOM 654 C CA . TYR A 1 81 ? 1.938 1.268 6.380 1.00 98.50 81 TYR A CA 1
ATOM 655 C C . TYR A 1 81 ? 1.611 2.074 5.126 1.00 98.50 81 TYR A C 1
ATOM 657 O O . TYR A 1 81 ? 2.192 1.820 4.071 1.00 98.50 81 TYR A O 1
ATOM 665 N N . TYR A 1 82 ? 0.750 3.085 5.241 1.00 98.19 82 TYR A N 1
ATOM 666 C CA . TYR A 1 82 ? 0.423 3.970 4.125 1.00 98.19 82 TYR A CA 1
ATOM 667 C C . TYR A 1 82 ? 1.664 4.691 3.573 1.00 98.19 82 TYR A C 1
ATOM 669 O O . TYR A 1 82 ? 1.893 4.715 2.363 1.00 98.19 82 TYR A O 1
ATOM 677 N N . ASN A 1 83 ? 2.521 5.217 4.452 1.00 98.25 83 ASN A N 1
ATOM 678 C CA . ASN A 1 83 ? 3.763 5.874 4.045 1.00 98.25 83 ASN A CA 1
ATOM 679 C C . ASN A 1 83 ? 4.723 4.910 3.333 1.00 98.25 83 ASN A C 1
ATOM 681 O O . ASN A 1 83 ? 5.422 5.315 2.404 1.00 98.25 83 ASN A O 1
ATOM 685 N N . GLN A 1 84 ? 4.774 3.640 3.742 1.00 98.25 84 GLN A N 1
ATOM 686 C CA . GLN A 1 84 ? 5.566 2.622 3.048 1.00 98.25 84 GLN A CA 1
ATOM 687 C C . GLN A 1 84 ? 4.995 2.291 1.666 1.00 98.25 84 GLN A C 1
ATOM 689 O O . GLN A 1 84 ? 5.762 2.225 0.707 1.00 98.25 84 GLN A O 1
ATOM 694 N N . ILE A 1 85 ? 3.670 2.175 1.530 1.00 98.31 85 ILE A N 1
ATOM 695 C CA . ILE A 1 85 ? 3.010 2.016 0.224 1.00 98.31 85 ILE A CA 1
ATOM 696 C C . ILE A 1 85 ? 3.395 3.173 -0.701 1.00 98.31 85 ILE A C 1
ATOM 698 O O . ILE A 1 85 ? 3.832 2.942 -1.827 1.00 98.31 85 ILE A O 1
ATOM 702 N N . PHE A 1 86 ? 3.320 4.412 -0.208 1.00 97.69 86 PHE A N 1
ATOM 703 C CA . PHE A 1 86 ? 3.704 5.588 -0.984 1.00 97.69 86 PHE A CA 1
ATOM 704 C C . PHE A 1 86 ? 5.166 5.530 -1.454 1.00 97.69 86 PHE A C 1
ATOM 706 O O . PHE A 1 86 ? 5.442 5.813 -2.618 1.00 97.69 86 PHE A O 1
ATOM 713 N N . LYS A 1 87 ? 6.100 5.090 -0.598 1.00 98.19 87 LYS A N 1
ATOM 714 C CA . LYS A 1 87 ? 7.510 4.897 -0.987 1.00 98.19 87 LYS A CA 1
ATOM 715 C C . LYS A 1 87 ? 7.656 3.899 -2.140 1.00 98.19 87 LYS A C 1
ATOM 717 O O . LYS A 1 87 ? 8.391 4.182 -3.080 1.00 98.19 87 LYS A O 1
ATOM 722 N N . TYR A 1 88 ? 6.937 2.774 -2.116 1.00 98.19 88 TYR A N 1
ATOM 723 C CA . TYR A 1 88 ? 6.960 1.814 -3.226 1.00 98.19 88 TYR A CA 1
ATOM 724 C C . TYR A 1 88 ? 6.389 2.398 -4.523 1.00 98.19 88 TYR A C 1
ATOM 726 O O . TYR A 1 88 ? 6.929 2.143 -5.598 1.00 98.19 88 TYR A O 1
ATOM 734 N N . LEU A 1 89 ? 5.337 3.220 -4.446 1.00 96.88 89 LEU A N 1
ATOM 735 C CA . LEU A 1 89 ? 4.806 3.914 -5.624 1.00 96.88 89 LEU A CA 1
ATOM 736 C C . LEU A 1 89 ? 5.825 4.892 -6.222 1.00 96.88 89 LEU A C 1
ATOM 738 O O . LEU A 1 89 ? 5.934 4.964 -7.445 1.00 96.88 89 LEU A O 1
ATOM 742 N N . VAL A 1 90 ? 6.597 5.594 -5.386 1.00 96.50 90 VAL A N 1
ATOM 743 C CA . VAL A 1 90 ? 7.680 6.482 -5.843 1.00 96.50 90 VAL A CA 1
ATOM 744 C C . VAL A 1 90 ? 8.779 5.694 -6.561 1.00 96.50 90 VAL A C 1
ATOM 746 O O . VAL A 1 90 ? 9.168 6.088 -7.654 1.00 96.50 90 VAL A O 1
ATOM 749 N N . VAL A 1 91 ? 9.210 4.545 -6.029 1.00 95.75 91 VAL A N 1
ATOM 750 C CA . VAL A 1 91 ? 10.210 3.685 -6.700 1.00 95.75 91 VAL A CA 1
ATOM 751 C C . VAL A 1 91 ? 9.733 3.257 -8.093 1.00 95.75 91 VAL A C 1
ATOM 753 O O . VAL A 1 91 ? 10.487 3.305 -9.064 1.00 95.75 91 VAL A O 1
ATOM 756 N N . VAL A 1 92 ? 8.458 2.874 -8.221 1.00 95.88 92 VAL A N 1
ATOM 757 C CA . VAL A 1 92 ? 7.888 2.515 -9.528 1.00 95.88 92 VAL A CA 1
ATOM 758 C C . VAL A 1 92 ? 7.826 3.724 -10.465 1.00 95.88 92 VAL A C 1
ATOM 760 O O . VAL A 1 92 ? 8.120 3.583 -11.652 1.00 95.88 92 VAL A O 1
ATOM 763 N N . TYR A 1 93 ? 7.467 4.903 -9.952 1.00 95.38 93 TYR A N 1
ATOM 764 C CA . TYR A 1 93 ? 7.458 6.142 -10.730 1.00 95.38 93 TYR A CA 1
ATOM 765 C C . TYR A 1 93 ? 8.844 6.468 -11.299 1.00 95.38 93 TYR A C 1
ATOM 767 O O . TYR A 1 93 ? 8.965 6.709 -12.500 1.00 95.38 93 TYR A O 1
ATOM 775 N N . GLU A 1 94 ? 9.881 6.434 -10.459 1.00 93.94 94 GLU A N 1
ATOM 776 C CA . GLU A 1 94 ? 11.264 6.757 -10.837 1.00 93.94 94 GLU A CA 1
ATOM 777 C C . GLU A 1 94 ? 11.759 5.866 -11.983 1.00 93.94 94 GLU A C 1
ATOM 779 O O . GLU A 1 94 ? 12.401 6.343 -12.918 1.00 93.94 94 GLU A O 1
ATOM 784 N N . GLY A 1 95 ? 11.383 4.584 -11.987 1.00 91.25 95 GLY A N 1
ATOM 785 C CA . GLY A 1 95 ? 11.753 3.679 -13.074 1.00 91.25 95 GLY A CA 1
ATOM 786 C C . GLY A 1 95 ? 11.063 3.964 -14.418 1.00 91.25 95 GLY A C 1
ATOM 787 O O . GLY A 1 95 ? 11.585 3.579 -15.464 1.00 91.25 95 GLY A O 1
ATOM 788 N N . PHE A 1 96 ? 9.940 4.689 -14.428 1.00 91.19 96 PHE A N 1
ATOM 789 C CA . PHE A 1 96 ? 9.266 5.137 -15.654 1.00 91.19 96 PHE A CA 1
ATOM 790 C C . PHE A 1 96 ? 9.540 6.603 -16.018 1.00 91.19 96 PHE A C 1
ATOM 792 O O . PHE A 1 96 ? 9.175 7.019 -17.120 1.00 91.19 96 PHE A O 1
ATOM 799 N N . GLU A 1 97 ? 10.166 7.388 -15.137 1.00 91.94 97 GLU A N 1
ATOM 800 C CA . GLU A 1 97 ? 10.291 8.848 -15.258 1.00 91.94 97 GLU A CA 1
ATOM 801 C C . GLU A 1 97 ? 10.877 9.283 -16.610 1.00 91.94 97 GLU A C 1
ATOM 803 O O . GLU A 1 97 ? 10.316 10.138 -17.301 1.00 91.94 97 GLU A O 1
ATOM 808 N N . THR A 1 98 ? 11.951 8.623 -17.042 1.00 89.88 98 THR A N 1
ATOM 809 C CA . THR A 1 98 ? 12.650 8.920 -18.304 1.00 89.88 98 THR A CA 1
ATOM 810 C C . THR A 1 98 ? 11.791 8.697 -19.553 1.00 89.88 98 THR A C 1
ATOM 812 O O . THR A 1 98 ? 12.044 9.304 -20.590 1.00 89.88 98 THR A O 1
ATOM 815 N N . ASN A 1 99 ? 10.746 7.869 -19.454 1.00 90.56 99 ASN A N 1
ATOM 816 C CA . ASN A 1 99 ? 9.842 7.503 -20.548 1.00 90.56 99 ASN A CA 1
ATOM 817 C C . ASN A 1 99 ? 8.383 7.909 -20.267 1.00 90.56 99 ASN A C 1
ATOM 819 O O . ASN A 1 99 ? 7.447 7.406 -20.899 1.00 90.56 99 ASN A O 1
ATOM 823 N N . MET A 1 100 ? 8.165 8.842 -19.333 1.00 90.75 100 MET A N 1
ATOM 824 C CA . MET A 1 100 ? 6.831 9.214 -18.856 1.00 90.75 100 MET A CA 1
ATOM 825 C C . MET A 1 100 ? 5.923 9.764 -19.965 1.00 90.75 100 MET A C 1
ATOM 827 O O . MET A 1 100 ? 4.709 9.575 -19.923 1.00 90.75 100 MET A O 1
ATOM 831 N N . SER A 1 101 ? 6.489 10.398 -20.997 1.00 91.06 101 SER A N 1
ATOM 832 C CA . SER A 1 101 ? 5.727 10.900 -22.151 1.00 91.06 101 SER A CA 1
ATOM 833 C C . SER A 1 101 ? 4.961 9.791 -22.883 1.00 91.06 101 SER A C 1
ATOM 835 O O . SER A 1 101 ? 3.818 10.007 -23.283 1.00 91.06 101 SER A O 1
ATOM 837 N N . ALA A 1 102 ? 5.555 8.601 -23.001 1.00 93.12 102 ALA A N 1
ATOM 838 C CA . ALA A 1 102 ? 4.921 7.422 -23.583 1.00 93.12 102 ALA A CA 1
ATOM 839 C C . ALA A 1 102 ? 4.096 6.636 -22.550 1.00 93.12 102 ALA A C 1
ATOM 841 O O . ALA A 1 102 ? 3.089 6.023 -22.899 1.00 93.12 102 ALA A O 1
ATOM 842 N N . MET A 1 103 ? 4.503 6.658 -21.276 1.00 92.88 103 MET A N 1
ATOM 843 C CA . MET A 1 103 ? 3.913 5.827 -20.217 1.00 92.88 103 MET A CA 1
ATOM 844 C C . MET A 1 103 ? 2.776 6.488 -19.434 1.00 92.88 103 MET A C 1
ATOM 846 O O . MET A 1 103 ? 2.102 5.803 -18.668 1.00 92.88 103 MET A O 1
ATOM 850 N N . LYS A 1 104 ? 2.502 7.781 -19.642 1.00 93.25 104 LYS A N 1
ATOM 851 C CA . LYS A 1 104 ? 1.539 8.569 -18.853 1.00 93.25 104 LYS A CA 1
ATOM 852 C C . LYS A 1 104 ? 0.192 7.874 -18.637 1.00 93.25 104 LYS A C 1
ATOM 854 O O . LYS A 1 104 ? -0.290 7.812 -17.511 1.00 93.25 104 LYS A O 1
ATOM 859 N N . THR A 1 105 ? -0.418 7.346 -19.697 1.00 96.44 105 THR A N 1
ATOM 860 C CA . THR A 1 105 ? -1.723 6.671 -19.599 1.00 96.44 105 THR A CA 1
ATOM 861 C C . THR A 1 105 ? -1.641 5.409 -18.741 1.00 96.44 105 THR A C 1
ATOM 863 O O . THR A 1 105 ? -2.504 5.181 -17.898 1.00 96.44 105 THR A O 1
ATOM 866 N N . HIS A 1 106 ? -0.587 4.608 -18.909 1.00 95.19 106 HIS A N 1
ATOM 867 C CA . HIS A 1 106 ? -0.375 3.397 -18.117 1.00 95.19 106 HIS A CA 1
ATOM 868 C C . HIS A 1 106 ? -0.075 3.715 -16.652 1.00 95.19 106 HIS A C 1
ATOM 870 O O . HIS A 1 106 ? -0.593 3.040 -15.766 1.00 95.19 106 HIS A O 1
ATOM 876 N N . TRP A 1 107 ? 0.700 4.771 -16.399 1.00 95.88 107 TRP A N 1
ATOM 877 C CA . TRP A 1 107 ? 0.981 5.261 -15.055 1.00 95.88 107 TRP A CA 1
ATOM 878 C C . TRP A 1 107 ? -0.296 5.687 -14.323 1.00 95.88 107 TRP A C 1
ATOM 880 O O . TRP A 1 107 ? -0.514 5.272 -13.189 1.00 95.88 107 TRP A O 1
ATOM 890 N N . LEU A 1 108 ? -1.184 6.440 -14.980 1.00 95.94 108 LEU A N 1
ATOM 891 C CA . LEU A 1 108 ? -2.460 6.849 -14.382 1.00 95.94 108 LEU A CA 1
ATOM 892 C C . LEU A 1 108 ? -3.329 5.641 -14.010 1.00 95.94 108 LEU A C 1
ATOM 894 O O . LEU A 1 108 ? -3.779 5.539 -12.872 1.00 95.94 108 LEU A O 1
ATOM 898 N N . LEU A 1 109 ? -3.493 4.686 -14.930 1.00 97.50 109 LEU A N 1
ATOM 899 C CA . LEU A 1 109 ? -4.251 3.456 -14.667 1.00 97.50 109 LEU A CA 1
ATOM 900 C C . LEU A 1 109 ? -3.651 2.638 -13.516 1.00 97.50 109 LEU A C 1
ATOM 902 O O . LEU A 1 109 ? -4.380 2.030 -12.729 1.00 97.50 109 LEU A O 1
ATOM 906 N N . TYR A 1 110 ? -2.322 2.613 -13.423 1.00 97.00 110 TYR A N 1
ATOM 907 C CA . TYR A 1 110 ? -1.606 1.952 -12.343 1.00 97.00 110 TYR A CA 1
ATOM 908 C C . TYR A 1 110 ? -1.873 2.624 -10.992 1.00 97.00 110 TYR A C 1
ATOM 910 O O . TYR A 1 110 ? -2.268 1.940 -10.049 1.00 97.00 110 TYR A O 1
ATOM 918 N N . VAL A 1 111 ? -1.722 3.948 -10.905 1.00 96.88 111 VAL A N 1
ATOM 919 C CA . VAL A 1 111 ? -1.971 4.704 -9.669 1.00 96.88 111 VAL A CA 1
ATOM 920 C C . VAL A 1 111 ? -3.425 4.565 -9.230 1.00 96.88 111 VAL A C 1
ATOM 922 O O . VAL A 1 111 ? -3.662 4.264 -8.069 1.00 96.88 111 VAL A O 1
ATOM 925 N N . GLU A 1 112 ? -4.395 4.664 -10.143 1.00 98.19 112 GLU A N 1
ATOM 926 C CA . GLU A 1 112 ? -5.812 4.435 -9.819 1.00 98.19 112 GLU A CA 1
ATOM 927 C C . GLU A 1 112 ? -6.079 3.022 -9.285 1.00 98.19 112 GLU A C 1
ATOM 929 O O . GLU A 1 112 ? -6.924 2.818 -8.415 1.00 98.19 112 GLU A O 1
ATOM 934 N N . LYS A 1 113 ? -5.392 2.007 -9.823 1.00 97.88 113 LYS A N 1
ATOM 935 C CA . LYS A 1 113 ? -5.510 0.636 -9.315 1.00 97.88 113 LYS A CA 1
ATOM 936 C C . LYS A 1 113 ? -4.956 0.528 -7.894 1.00 97.88 113 LYS A C 1
ATOM 938 O O . LYS A 1 113 ? -5.566 -0.156 -7.076 1.00 97.88 113 LYS A O 1
ATOM 943 N N . MET A 1 114 ? -3.827 1.176 -7.620 1.00 97.81 114 MET A N 1
ATOM 944 C CA . MET A 1 114 ? -3.211 1.177 -6.293 1.00 97.81 114 MET A CA 1
ATOM 945 C C . MET A 1 114 ? -4.039 1.953 -5.277 1.00 97.81 114 MET A C 1
ATOM 947 O O . MET A 1 114 ? -4.245 1.461 -4.174 1.00 97.81 114 MET A O 1
ATOM 951 N N . ASP A 1 115 ? -4.584 3.097 -5.672 1.00 97.69 115 ASP A N 1
ATOM 952 C CA . ASP A 1 115 ? -5.487 3.901 -4.852 1.00 97.69 115 ASP A CA 1
ATOM 953 C C . ASP A 1 115 ? -6.720 3.091 -4.423 1.00 97.69 115 ASP A C 1
ATOM 955 O O . ASP A 1 115 ? -6.969 2.932 -3.231 1.00 97.69 115 ASP A O 1
ATOM 959 N N . ARG A 1 116 ? -7.396 2.430 -5.377 1.00 98.25 116 ARG A N 1
ATOM 960 C CA . ARG A 1 116 ? -8.527 1.527 -5.083 1.00 98.25 116 ARG A CA 1
ATOM 961 C C . ARG A 1 116 ? -8.157 0.377 -4.144 1.00 98.25 116 ARG A C 1
ATOM 963 O O . ARG A 1 116 ? -8.967 -0.022 -3.314 1.00 98.25 116 ARG A O 1
ATOM 970 N N . LEU A 1 117 ? -6.957 -0.190 -4.289 1.00 98.00 117 LEU A N 1
ATOM 971 C CA . LEU A 1 117 ? -6.493 -1.278 -3.425 1.00 98.00 117 LEU A CA 1
ATOM 972 C C . LEU A 1 117 ? -6.315 -0.798 -1.977 1.00 98.00 117 LEU A C 1
ATOM 974 O O . LEU A 1 117 ? -6.756 -1.473 -1.047 1.00 98.00 117 LEU A O 1
ATOM 978 N N . VAL A 1 118 ? -5.702 0.373 -1.796 1.00 98.19 118 VAL A N 1
ATOM 979 C CA . VAL A 1 118 ? -5.502 0.990 -0.479 1.00 98.19 118 VAL A CA 1
ATOM 980 C C . VAL A 1 118 ? -6.840 1.400 0.139 1.00 98.19 118 VAL A C 1
ATOM 982 O O . VAL A 1 118 ? -7.070 1.139 1.319 1.00 98.19 118 VAL A O 1
ATOM 985 N N . GLU A 1 119 ? -7.741 1.987 -0.652 1.00 98.25 119 GLU A N 1
ATOM 986 C CA . GLU A 1 119 ? -9.092 2.355 -0.220 1.00 98.25 119 GLU A CA 1
ATOM 987 C C . GLU A 1 119 ? -9.852 1.141 0.330 1.00 98.25 119 GLU A C 1
ATOM 989 O O . GLU A 1 119 ? -10.355 1.176 1.458 1.00 98.25 119 GLU A O 1
ATOM 994 N N . GLU A 1 120 ? -9.890 0.039 -0.423 1.00 98.25 120 GLU A N 1
ATOM 995 C CA . GLU A 1 120 ? -10.578 -1.178 0.010 1.00 98.25 120 GLU A CA 1
ATOM 996 C C . GLU A 1 120 ? -9.921 -1.805 1.247 1.00 98.25 120 GLU A C 1
ATOM 998 O O . GLU A 1 120 ? -10.630 -2.296 2.129 1.00 98.25 120 GLU A O 1
ATOM 1003 N N . ALA A 1 121 ? -8.594 -1.722 1.386 1.00 98.31 121 ALA A N 1
ATOM 1004 C CA . ALA A 1 121 ? -7.906 -2.186 2.587 1.00 98.31 121 ALA A CA 1
ATOM 1005 C C . ALA A 1 121 ? -8.351 -1.417 3.843 1.00 98.31 121 ALA A C 1
ATOM 1007 O O . ALA A 1 121 ? -8.707 -2.018 4.862 1.00 98.31 121 ALA A O 1
ATOM 1008 N N . PHE A 1 122 ? -8.412 -0.084 3.770 1.00 98.12 122 PHE A N 1
ATOM 1009 C CA . PHE A 1 122 ? -8.902 0.741 4.878 1.00 98.12 122 PHE A CA 1
ATOM 1010 C C . PHE A 1 122 ? -10.390 0.528 5.155 1.00 98.12 122 PHE A C 1
ATOM 1012 O O . PHE A 1 122 ? -10.808 0.464 6.314 1.00 98.12 122 PHE A O 1
ATOM 1019 N N . ARG A 1 123 ? -11.201 0.363 4.109 1.00 98.00 123 ARG A N 1
ATOM 1020 C CA . ARG A 1 123 ? -12.621 0.032 4.249 1.00 98.00 123 ARG A CA 1
ATOM 1021 C C . ARG A 1 123 ? -12.815 -1.283 5.005 1.00 98.00 123 ARG A C 1
ATOM 1023 O O . ARG A 1 123 ? -13.662 -1.352 5.900 1.00 98.00 123 ARG A O 1
ATOM 1030 N N . LEU A 1 124 ? -12.038 -2.315 4.669 1.00 97.38 124 LEU A N 1
ATOM 1031 C CA . LEU A 1 124 ? -12.063 -3.605 5.357 1.00 97.38 124 LEU A CA 1
ATOM 1032 C C . LEU A 1 124 ? -11.569 -3.489 6.799 1.00 97.38 124 LEU A C 1
ATOM 1034 O O . LEU A 1 124 ? -12.244 -3.992 7.690 1.00 97.38 124 LEU A O 1
ATOM 1038 N N . CYS A 1 125 ? -10.480 -2.760 7.051 1.00 96.94 125 CYS A N 1
ATOM 1039 C CA . CYS A 1 125 ? -9.996 -2.455 8.401 1.00 96.94 125 CYS A CA 1
ATOM 1040 C C . CYS A 1 125 ? -11.114 -1.876 9.291 1.00 96.94 125 CYS A C 1
ATOM 1042 O O . CYS A 1 125 ? -11.396 -2.391 10.381 1.00 96.94 125 CYS A O 1
ATOM 1044 N N . VAL A 1 126 ? -11.824 -0.847 8.810 1.00 96.44 126 VAL A N 1
ATOM 1045 C CA . VAL A 1 126 ? -12.941 -0.229 9.543 1.00 96.44 126 VAL A CA 1
ATOM 1046 C C . VAL A 1 126 ? -14.088 -1.219 9.735 1.00 96.44 126 VAL A C 1
ATOM 1048 O O . VAL A 1 126 ? -14.607 -1.350 10.845 1.00 96.44 126 VAL A O 1
ATOM 1051 N N . LYS A 1 127 ? -14.467 -1.957 8.685 1.00 95.69 127 LYS A N 1
ATOM 1052 C CA . LYS A 1 127 ? -15.528 -2.969 8.758 1.00 95.69 127 LYS A CA 1
ATOM 1053 C C . LYS A 1 127 ? -15.216 -4.040 9.809 1.00 95.69 127 LYS A C 1
ATOM 1055 O O . LYS A 1 127 ? -16.060 -4.293 10.664 1.00 95.69 127 LYS A O 1
ATOM 1060 N N . CYS A 1 128 ? -14.015 -4.615 9.782 1.00 92.94 128 CYS A N 1
ATOM 1061 C CA . CYS A 1 128 ? -13.555 -5.611 10.749 1.00 92.94 128 CYS A CA 1
ATOM 1062 C C . CYS A 1 128 ? -13.559 -5.049 12.176 1.00 92.94 128 CYS A C 1
ATOM 1064 O O . CYS A 1 128 ? -13.983 -5.728 13.106 1.00 92.94 128 CYS A O 1
ATOM 1066 N N . SER A 1 129 ? -13.152 -3.790 12.354 1.00 93.88 129 SER A N 1
ATOM 1067 C CA . SER A 1 129 ? -13.173 -3.118 13.662 1.00 93.88 129 SER A CA 1
ATOM 1068 C C . SER A 1 129 ? -14.589 -3.008 14.236 1.00 93.88 129 SER A C 1
ATOM 1070 O O . SER A 1 129 ? -14.811 -3.281 15.414 1.00 93.88 129 SER A O 1
ATOM 1072 N N . LEU A 1 130 ? -15.562 -2.631 13.402 1.00 93.06 130 LEU A N 1
ATOM 1073 C CA . LEU A 1 130 ? -16.966 -2.518 13.807 1.00 93.06 130 LEU A CA 1
ATOM 1074 C C . LEU A 1 130 ? -17.613 -3.885 14.056 1.00 93.06 130 LEU A C 1
ATOM 1076 O O . LEU A 1 130 ? -18.419 -4.013 14.973 1.00 93.06 130 LEU A O 1
ATOM 1080 N N . GLN A 1 131 ? -17.255 -4.902 13.268 1.00 91.38 131 GLN A N 1
ATOM 1081 C CA . GLN A 1 131 ? -17.711 -6.278 13.487 1.00 91.38 131 GLN A CA 1
ATOM 1082 C C . GLN A 1 131 ? -17.225 -6.813 14.834 1.00 91.38 131 GLN A C 1
ATOM 1084 O O . GLN A 1 131 ? -18.042 -7.299 15.608 1.00 91.38 131 GLN A O 1
ATOM 1089 N N . ARG A 1 132 ? -15.944 -6.610 15.166 1.00 87.56 132 ARG A N 1
ATOM 1090 C CA . ARG A 1 132 ? -15.404 -6.966 16.485 1.00 87.56 132 ARG A CA 1
ATOM 1091 C C . ARG A 1 132 ? -16.165 -6.260 17.601 1.00 87.56 132 ARG A C 1
ATOM 1093 O O . ARG A 1 132 ? -16.566 -6.908 18.558 1.00 87.56 132 ARG A O 1
ATOM 1100 N N . LEU A 1 133 ? -16.419 -4.956 17.481 1.00 87.94 133 LEU A N 1
ATOM 1101 C CA . LEU A 1 133 ? -17.214 -4.230 18.479 1.00 87.94 133 LEU A CA 1
ATOM 1102 C C . LEU A 1 133 ? -18.612 -4.843 18.657 1.00 87.94 133 LEU A C 1
ATOM 1104 O O . LEU A 1 133 ? -19.064 -5.020 19.785 1.00 87.94 133 LEU A O 1
ATOM 1108 N N . LEU A 1 134 ? -19.292 -5.173 17.557 1.00 87.62 134 LEU A N 1
ATOM 1109 C CA . LEU A 1 134 ? -20.614 -5.793 17.598 1.00 87.62 134 LEU A CA 1
ATOM 1110 C C . LEU A 1 134 ? -20.582 -7.158 18.299 1.00 87.62 134 LEU A C 1
ATOM 1112 O O . LEU A 1 134 ? -21.430 -7.410 19.148 1.00 87.62 134 LEU A O 1
ATOM 1116 N N . GLU A 1 135 ? -19.600 -8.003 17.984 1.00 85.94 135 GLU A N 1
ATOM 1117 C CA . GLU A 1 135 ? -19.405 -9.311 18.626 1.00 85.94 135 GLU A CA 1
ATOM 1118 C C . GLU A 1 135 ? -19.232 -9.174 20.146 1.00 85.94 135 GLU A C 1
ATOM 1120 O O . GLU A 1 135 ? -19.866 -9.899 20.910 1.00 85.94 135 GLU A O 1
ATOM 1125 N N . HIS A 1 136 ? -18.455 -8.183 20.596 1.00 80.50 136 HIS A N 1
ATOM 1126 C CA . HIS A 1 136 ? -18.273 -7.908 22.025 1.00 80.50 136 HIS A CA 1
ATOM 1127 C C . HIS A 1 136 ? -19.551 -7.389 22.706 1.00 80.50 136 HIS A C 1
ATOM 1129 O O . HIS A 1 136 ? -19.784 -7.692 23.872 1.00 80.50 136 HIS A O 1
ATOM 1135 N N . LEU A 1 137 ? -20.377 -6.601 22.007 1.00 80.44 137 LEU A N 1
ATOM 1136 C CA . LEU A 1 137 ? -21.614 -6.032 22.561 1.00 80.44 137 LEU A CA 1
ATOM 1137 C C . LEU A 1 137 ? -22.766 -7.039 22.632 1.00 80.44 137 LEU A C 1
ATOM 1139 O O . LEU A 1 137 ? -23.579 -6.969 23.551 1.00 80.44 137 LEU A O 1
ATOM 1143 N N . VAL A 1 138 ? -22.870 -7.933 21.646 1.00 80.56 138 VAL A N 1
ATOM 1144 C CA . VAL A 1 138 ? -23.933 -8.949 21.589 1.00 80.56 138 VAL A CA 1
ATOM 1145 C C . VAL A 1 138 ? -23.660 -10.087 22.580 1.00 80.56 138 VAL A C 1
ATOM 1147 O O . VAL A 1 138 ? -24.608 -10.680 23.095 1.00 80.56 138 VAL A O 1
ATOM 1150 N N . GLY A 1 139 ? -22.387 -10.358 22.894 1.00 64.94 139 GLY A N 1
ATOM 1151 C CA . GLY A 1 139 ? -21.990 -11.537 23.662 1.00 64.94 139 GLY A CA 1
ATOM 1152 C C . GLY A 1 139 ? -22.158 -12.827 22.849 1.00 64.94 139 GLY A C 1
ATOM 1153 O O . GLY A 1 139 ? -22.755 -12.834 21.774 1.00 64.94 139 GLY A O 1
ATOM 1154 N N . ASP A 1 140 ? -21.641 -13.950 23.349 1.00 61.12 140 ASP A N 1
ATOM 1155 C CA . ASP A 1 140 ? -21.690 -15.252 22.655 1.00 61.12 140 ASP A CA 1
ATOM 1156 C C . ASP A 1 140 ? -23.099 -15.889 22.602 1.00 61.12 140 ASP A C 1
ATOM 1158 O O . ASP A 1 140 ? -23.267 -16.993 22.091 1.00 61.12 140 ASP A O 1
ATOM 1162 N N . GLY A 1 141 ? -24.131 -15.224 23.133 1.00 55.31 141 GLY A N 1
ATOM 1163 C CA . GLY A 1 141 ? -25.488 -15.767 23.244 1.00 55.31 141 GLY A CA 1
ATOM 1164 C C . GLY A 1 141 ? -25.608 -17.005 24.150 1.00 55.31 141 GLY A C 1
ATOM 1165 O O . GLY A 1 141 ? -26.720 -17.496 24.345 1.00 55.31 141 GLY A O 1
ATOM 1166 N N . THR A 1 142 ? -24.501 -17.497 24.72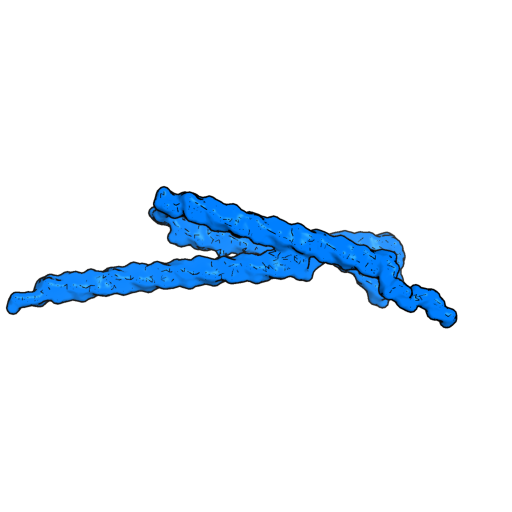0 1.00 55.25 142 THR A N 1
ATOM 1167 C CA . THR A 1 142 ? -24.418 -18.699 25.562 1.00 55.25 142 THR A CA 1
ATOM 1168 C C . THR A 1 142 ? -24.023 -18.407 27.008 1.00 55.25 142 THR A C 1
ATOM 1170 O O . THR A 1 142 ? -24.304 -19.222 27.884 1.00 55.25 142 THR A O 1
ATOM 1173 N N . ALA A 1 143 ? -23.495 -17.220 27.303 1.00 53.19 143 ALA A N 1
ATOM 1174 C CA . ALA A 1 143 ? -23.305 -16.698 28.649 1.00 53.19 143 ALA A CA 1
ATOM 1175 C C . ALA A 1 143 ? -24.627 -16.152 29.226 1.00 53.19 143 ALA A C 1
ATOM 1177 O O . ALA A 1 143 ? -24.763 -14.975 29.559 1.00 53.19 143 ALA A O 1
ATOM 1178 N N . GLY A 1 144 ? -25.634 -17.021 29.359 1.00 51.69 144 GLY A N 1
ATOM 1179 C CA . GLY A 1 144 ? -26.649 -16.810 30.392 1.00 51.69 144 GLY A CA 1
ATOM 1180 C C . GLY A 1 144 ? -25.953 -16.782 31.760 1.00 51.69 144 GLY A C 1
ATOM 1181 O O . GLY A 1 144 ? -24.928 -17.452 31.911 1.00 51.69 144 GLY A O 1
ATOM 1182 N N . PRO A 1 145 ? -26.447 -16.015 32.750 1.00 41.16 145 PRO A N 1
ATOM 1183 C CA . PRO A 1 145 ? -25.793 -15.935 34.050 1.00 41.16 145 PRO A CA 1
ATOM 1184 C C . PRO A 1 145 ? -25.659 -17.347 34.625 1.00 41.16 145 PRO A C 1
ATOM 1186 O O . PRO A 1 145 ? -26.660 -18.016 34.887 1.00 41.16 145 PRO A O 1
ATOM 1189 N N . THR A 1 146 ? -24.422 -17.822 34.768 1.00 45.97 146 THR A N 1
ATOM 1190 C CA . THR A 1 146 ? -24.140 -19.041 35.524 1.00 45.97 146 THR A CA 1
ATOM 1191 C C . THR A 1 146 ? -24.551 -18.803 36.983 1.00 45.97 146 THR A C 1
ATOM 1193 O O . THR A 1 146 ? -24.187 -17.752 37.520 1.00 45.97 146 THR A O 1
ATOM 1196 N N . PRO A 1 147 ? -25.343 -19.715 37.582 1.00 52.41 147 PRO A N 1
ATOM 1197 C CA . PRO A 1 147 ? -25.883 -19.569 38.933 1.00 52.41 147 PRO A CA 1
ATOM 1198 C C . PRO A 1 147 ? -24.810 -19.560 40.024 1.00 52.41 147 PRO A C 1
ATOM 1200 O O . PRO A 1 147 ? -23.724 -20.146 39.802 1.00 52.41 147 PRO A O 1
#

Radius of gyration: 26.1 Å; chains: 1; bounding box: 66×30×83 Å